Protein AF-A0A5C1QCW1-F1 (afdb_monomer_lite)

pLDDT: mean 95.0, std 5.1, range [76.25, 98.56]

Radius of gyration: 11.79 Å; chains: 1; bounding box: 25×26×28 Å

Foldseek 3Di:
DAAEDEQAFEDDPVTCPPPRRVS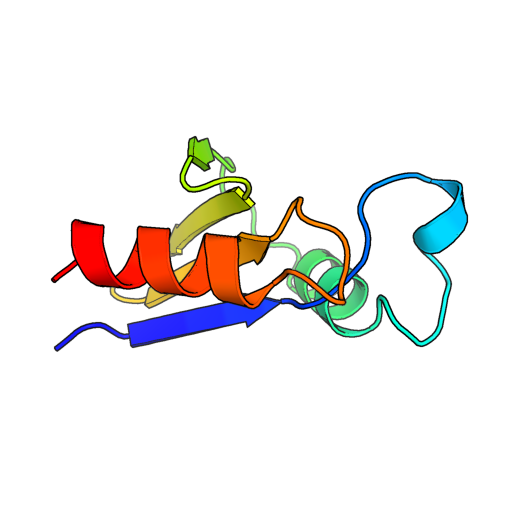VVVVVVVVDPFDWDDDLCWTWDDDDRYIYTYHHPGRVVSVSSVVSVVVVVD

Sequence (74 aa):
MIKMVVFLGNYGNQYRNTRHNVGWLFEEYLNRSTQKMTKFKAEYYKESNIVYLLPQTLMNRSGESVVKAISFLR

Organism: NCBI:txid252967

Secondary structure (DSSP, 8-state):
--EEEE-----SGGGTTSGGGHHHHHHHHT------EEETTEEEEEETTEEEEEE-S-GGGHHHHHHHHHHHH-

Structure (mmCIF, N/CA/C/O backbone):
data_AF-A0A5C1QCW1-F1
#
_entry.id   AF-A0A5C1QCW1-F1
#
loop_
_atom_site.group_PDB
_atom_site.id
_atom_site.type_symbol
_atom_site.label_atom_id
_atom_site.label_alt_id
_atom_site.label_comp_id
_atom_site.label_asym_id
_atom_site.label_entity_id
_atom_site.label_seq_id
_atom_site.pdbx_PDB_ins_code
_atom_site.Cartn_x
_atom_site.Cartn_y
_atom_site.Cartn_z
_atom_site.occupancy
_atom_site.B_iso_or_equiv
_atom_site.auth_seq_id
_atom_site.auth_comp_id
_atom_site.auth_asym_id
_atom_site.auth_atom_id
_atom_site.pdbx_PDB_model_num
ATOM 1 N N . MET A 1 1 ? -14.982 -6.872 13.454 1.00 79.69 1 MET A N 1
ATOM 2 C CA . MET A 1 1 ? -14.785 -7.150 12.012 1.00 79.69 1 MET A CA 1
ATOM 3 C C . MET A 1 1 ? -13.755 -6.173 11.471 1.00 79.69 1 MET A C 1
ATOM 5 O O . MET A 1 1 ? -13.916 -4.980 11.698 1.00 79.69 1 MET A O 1
ATOM 9 N N . ILE A 1 2 ? -12.704 -6.653 10.806 1.00 84.56 2 ILE A N 1
ATOM 10 C CA . ILE A 1 2 ? -11.677 -5.778 10.219 1.00 84.56 2 ILE A CA 1
ATOM 11 C C . ILE A 1 2 ? -12.243 -5.102 8.973 1.00 84.56 2 ILE A C 1
ATOM 13 O O . ILE A 1 2 ? -12.802 -5.778 8.111 1.00 84.56 2 ILE A O 1
ATOM 17 N N . LYS A 1 3 ? -12.053 -3.785 8.862 1.00 95.50 3 LYS A N 1
ATOM 18 C CA . LYS A 1 3 ? -12.258 -3.029 7.623 1.00 95.50 3 LYS A CA 1
ATOM 19 C C . LYS A 1 3 ? -10.906 -2.506 7.159 1.00 95.50 3 LYS A C 1
ATOM 21 O O . LYS A 1 3 ? -10.217 -1.825 7.918 1.00 95.50 3 LYS A O 1
ATOM 26 N N . MET A 1 4 ? -10.518 -2.851 5.938 1.00 96.75 4 MET A N 1
ATOM 27 C CA . MET A 1 4 ? -9.228 -2.461 5.383 1.00 96.75 4 MET A CA 1
ATOM 28 C C . MET A 1 4 ? -9.373 -2.060 3.918 1.00 96.75 4 MET A C 1
ATOM 30 O O . MET A 1 4 ? -10.031 -2.759 3.151 1.00 96.75 4 MET A O 1
ATOM 34 N N . VAL A 1 5 ? -8.743 -0.949 3.550 1.00 97.50 5 VAL A N 1
ATOM 35 C CA . VAL A 1 5 ? -8.599 -0.469 2.174 1.00 97.50 5 VAL A CA 1
ATOM 36 C C . VAL A 1 5 ? -7.133 -0.619 1.789 1.00 97.50 5 VAL A C 1
ATOM 38 O O . VAL A 1 5 ? -6.247 -0.197 2.530 1.00 97.50 5 VAL A O 1
ATOM 41 N N . VAL A 1 6 ? -6.870 -1.249 0.646 1.00 98.19 6 VAL A N 1
ATOM 42 C CA . VAL A 1 6 ? -5.507 -1.514 0.174 1.00 98.19 6 VAL A CA 1
ATOM 43 C C . VAL A 1 6 ? -5.279 -0.771 -1.136 1.00 98.19 6 VAL A C 1
ATOM 45 O O . VAL A 1 6 ? -5.991 -0.998 -2.112 1.00 98.19 6 VAL A O 1
ATOM 48 N N . PHE A 1 7 ? -4.264 0.086 -1.163 1.00 98.19 7 PHE A N 1
ATOM 49 C CA . PHE A 1 7 ? -3.841 0.822 -2.347 1.00 98.19 7 PHE A CA 1
ATOM 50 C C . PHE A 1 7 ? -2.669 0.097 -2.996 1.00 98.19 7 PHE A C 1
ATOM 52 O O . PHE A 1 7 ? -1.555 0.068 -2.473 1.00 98.19 7 PHE A O 1
ATOM 59 N N . LEU A 1 8 ? -2.928 -0.526 -4.139 1.00 98.44 8 LEU A N 1
ATOM 60 C CA . LEU A 1 8 ? -1.933 -1.310 -4.859 1.00 98.44 8 LEU A CA 1
ATOM 61 C C . LEU A 1 8 ? -1.056 -0.428 -5.762 1.00 98.44 8 LEU A C 1
ATOM 63 O O . LEU A 1 8 ? -1.537 0.545 -6.348 1.00 98.44 8 LEU A O 1
ATOM 67 N N . GLY A 1 9 ? 0.229 -0.775 -5.863 1.00 97.94 9 GLY A N 1
ATOM 68 C CA . GLY A 1 9 ? 1.231 -0.027 -6.621 1.00 97.94 9 GLY A CA 1
ATOM 69 C C . GLY A 1 9 ? 2.644 -0.586 -6.439 1.00 97.94 9 GLY A C 1
ATOM 70 O O . GLY A 1 9 ? 2.864 -1.548 -5.702 1.00 97.94 9 GLY A O 1
ATOM 71 N N . ASN A 1 10 ? 3.610 0.028 -7.121 1.00 98.25 10 ASN A N 1
ATOM 72 C CA . ASN A 1 10 ? 5.039 -0.202 -6.914 1.00 98.25 10 ASN A CA 1
ATOM 73 C C . ASN A 1 10 ? 5.673 0.989 -6.183 1.00 98.25 10 ASN A C 1
ATOM 75 O O . ASN A 1 10 ? 5.394 2.140 -6.517 1.00 98.25 10 ASN A O 1
ATOM 79 N N . TYR A 1 11 ? 6.575 0.720 -5.239 1.00 96.00 11 TYR A N 1
ATOM 80 C CA . TYR A 1 11 ? 7.371 1.755 -4.576 1.00 96.00 11 TYR A CA 1
ATOM 81 C C . TYR A 1 11 ? 8.548 2.197 -5.460 1.00 96.00 11 TYR A C 1
ATOM 83 O O . TYR A 1 11 ? 9.121 1.386 -6.186 1.00 96.00 11 TYR A O 1
ATOM 91 N N . GLY A 1 12 ? 8.944 3.467 -5.355 1.00 96.19 12 GLY A N 1
ATOM 92 C CA . GLY A 1 12 ? 10.040 4.064 -6.125 1.00 96.19 12 GLY A CA 1
ATOM 93 C C . GLY A 1 12 ? 9.555 5.091 -7.149 1.00 96.19 12 GLY A C 1
ATOM 94 O O . GLY A 1 12 ? 8.527 4.908 -7.804 1.00 96.19 12 GLY A O 1
ATOM 95 N N . ASN A 1 13 ? 10.311 6.183 -7.296 1.00 95.69 13 ASN A N 1
ATOM 96 C CA . ASN A 1 13 ? 9.924 7.336 -8.118 1.00 95.69 13 ASN A CA 1
ATOM 97 C C . ASN A 1 13 ? 9.664 6.972 -9.586 1.00 95.69 13 ASN A C 1
ATOM 99 O O . ASN A 1 13 ? 8.781 7.557 -10.211 1.00 95.69 13 ASN A O 1
ATOM 103 N N . GLN A 1 14 ? 10.366 5.969 -10.119 1.00 97.75 14 GLN A N 1
ATOM 104 C CA . GLN A 1 14 ? 10.191 5.495 -11.491 1.00 97.75 14 GLN A CA 1
ATOM 105 C C . GLN A 1 14 ? 8.794 4.917 -11.773 1.00 97.75 14 GLN A C 1
ATOM 107 O O . GLN A 1 14 ? 8.384 4.858 -12.929 1.00 97.75 14 GLN A O 1
ATOM 112 N N . TYR A 1 15 ? 8.046 4.510 -10.740 1.00 97.56 15 TYR A N 1
ATOM 113 C CA . TYR A 1 15 ? 6.711 3.928 -10.902 1.00 97.56 15 TYR A CA 1
ATOM 114 C C . TYR A 1 15 ? 5.567 4.896 -10.595 1.00 97.56 15 TYR A C 1
ATOM 116 O O . TYR A 1 15 ? 4.422 4.589 -10.939 1.00 97.56 15 TYR A O 1
ATOM 124 N N . ARG A 1 16 ? 5.859 6.055 -9.986 1.00 95.94 16 ARG A N 1
ATOM 125 C CA . ARG A 1 16 ? 4.855 6.963 -9.403 1.00 95.94 16 ARG A CA 1
ATOM 126 C C . ARG A 1 16 ? 3.717 7.310 -10.367 1.00 95.94 16 ARG A C 1
ATOM 128 O O . ARG A 1 16 ? 2.558 7.195 -9.997 1.00 95.94 16 ARG A O 1
ATOM 135 N N . ASN A 1 17 ? 4.047 7.645 -11.615 1.00 96.81 17 ASN A N 1
ATOM 136 C CA . ASN A 1 17 ? 3.081 8.094 -12.628 1.00 96.81 17 ASN A CA 1
ATOM 137 C C . ASN A 1 17 ? 2.715 7.004 -13.651 1.00 96.81 17 ASN A C 1
ATOM 139 O O . ASN A 1 17 ? 2.327 7.299 -14.781 1.00 96.81 17 ASN A O 1
ATOM 143 N N . THR A 1 18 ? 2.861 5.729 -13.288 1.00 98.00 18 THR A N 1
ATOM 144 C CA . THR A 1 18 ? 2.441 4.617 -14.149 1.00 98.00 18 THR A CA 1
ATOM 145 C C . THR A 1 18 ? 0.977 4.262 -13.895 1.00 98.00 18 THR A C 1
ATOM 147 O O . THR A 1 18 ? 0.477 4.396 -12.780 1.00 98.00 18 THR A O 1
ATOM 150 N N . ARG A 1 19 ? 0.284 3.719 -14.907 1.00 97.88 19 ARG A N 1
ATOM 151 C CA . ARG A 1 19 ? -1.112 3.246 -14.764 1.00 97.88 19 ARG A CA 1
ATOM 152 C C . ARG A 1 19 ? -1.275 2.227 -13.628 1.00 97.88 19 ARG A C 1
ATOM 154 O O . ARG A 1 19 ? -2.324 2.154 -13.001 1.00 97.88 19 ARG A O 1
ATOM 161 N N . HIS A 1 20 ? -0.222 1.460 -13.350 1.00 96.94 20 HIS A N 1
ATOM 162 C CA . HIS A 1 20 ? -0.191 0.441 -12.304 1.00 96.94 20 HIS A CA 1
ATOM 163 C C . HIS A 1 20 ? -0.206 1.021 -10.882 1.00 96.94 20 HIS A C 1
ATOM 165 O O . HIS A 1 20 ? -0.563 0.321 -9.941 1.00 96.94 20 HIS A O 1
ATOM 171 N N . ASN A 1 21 ? 0.143 2.300 -10.731 1.00 98.19 21 ASN A N 1
ATOM 172 C CA . ASN A 1 21 ? 0.170 3.017 -9.461 1.00 98.19 21 ASN A CA 1
ATOM 173 C C . ASN A 1 21 ? -1.096 3.858 -9.219 1.00 98.19 21 ASN A C 1
ATOM 175 O O . ASN A 1 21 ? -1.114 4.671 -8.298 1.00 98.19 21 ASN A O 1
ATOM 179 N N . VAL A 1 22 ? -2.176 3.653 -9.988 1.00 98.12 22 VAL A N 1
ATOM 180 C CA . VAL A 1 22 ? -3.441 4.396 -9.815 1.00 98.12 22 VAL A CA 1
ATOM 181 C C . VAL A 1 22 ? -3.987 4.320 -8.384 1.00 98.12 22 VAL A C 1
ATOM 183 O O . VAL A 1 22 ? -4.521 5.306 -7.887 1.00 98.12 22 VAL A O 1
ATOM 186 N N . GLY A 1 23 ? -3.797 3.193 -7.686 1.00 97.75 23 GLY A N 1
ATOM 187 C CA . GLY A 1 23 ? -4.199 3.054 -6.286 1.00 97.75 23 GLY A CA 1
ATOM 188 C C . GLY A 1 23 ? -3.438 4.001 -5.356 1.00 97.75 23 GLY A C 1
ATOM 189 O O . GLY A 1 23 ? -4.043 4.619 -4.487 1.00 97.75 23 GLY A O 1
ATOM 190 N N . TRP A 1 24 ? -2.128 4.152 -5.561 1.00 96.88 24 TRP A N 1
ATOM 191 C CA . TRP A 1 24 ? -1.284 5.061 -4.779 1.00 96.88 24 TRP A CA 1
ATOM 192 C C . TRP A 1 24 ? -1.566 6.524 -5.117 1.00 96.88 24 TRP A C 1
ATOM 194 O O . TRP A 1 24 ? -1.684 7.341 -4.214 1.00 96.88 24 TRP A O 1
ATOM 204 N N . LEU A 1 25 ? -1.759 6.845 -6.399 1.00 96.50 25 LEU A N 1
ATOM 205 C CA . LEU A 1 25 ? -2.160 8.190 -6.826 1.00 96.50 25 LEU A CA 1
ATOM 206 C C . LEU A 1 25 ? -3.510 8.597 -6.227 1.00 96.50 25 LEU A C 1
ATOM 208 O O . LEU A 1 25 ? -3.685 9.737 -5.806 1.00 96.50 25 LEU A O 1
ATOM 212 N N . PHE A 1 26 ? -4.461 7.663 -6.165 1.00 97.12 26 PHE A N 1
ATOM 213 C CA . PHE A 1 26 ? -5.740 7.908 -5.514 1.00 97.12 26 PHE A CA 1
ATOM 214 C C . PHE A 1 26 ? -5.570 8.138 -4.007 1.00 97.12 26 PHE A C 1
ATOM 216 O O . PHE A 1 26 ? -6.191 9.049 -3.475 1.00 97.12 26 PHE A O 1
ATOM 223 N N . GLU A 1 27 ? -4.704 7.379 -3.328 1.00 95.31 27 GLU A N 1
ATOM 224 C CA . GLU A 1 27 ? -4.395 7.602 -1.909 1.00 95.31 27 GLU A CA 1
ATOM 225 C C . GLU A 1 27 ? -3.804 8.993 -1.651 1.00 95.31 27 GLU A C 1
ATOM 227 O O . GLU A 1 27 ? -4.283 9.692 -0.760 1.00 95.31 27 GLU A O 1
ATOM 232 N N . GLU A 1 28 ? -2.843 9.424 -2.474 1.00 93.31 28 GLU A N 1
ATOM 233 C CA . GLU A 1 28 ? -2.267 10.773 -2.412 1.00 93.31 28 GLU A CA 1
ATOM 234 C C . GLU A 1 28 ? -3.349 11.851 -2.617 1.00 93.31 28 GLU A C 1
ATOM 236 O O . GLU A 1 28 ? -3.379 12.850 -1.897 1.00 93.31 28 GLU A O 1
ATOM 241 N N . TYR A 1 29 ? -4.281 11.630 -3.552 1.00 94.31 29 TYR A N 1
ATOM 242 C CA . TYR A 1 29 ? -5.386 12.553 -3.830 1.00 94.31 29 TYR A CA 1
ATOM 243 C C . TYR A 1 29 ? -6.374 12.694 -2.664 1.00 94.31 29 TYR A C 1
ATOM 245 O O . TYR A 1 29 ? -6.982 13.753 -2.504 1.00 94.31 29 TYR A O 1
ATOM 253 N N . LEU A 1 30 ? -6.523 11.670 -1.815 1.00 91.31 30 LEU A N 1
ATOM 254 C CA . LEU A 1 30 ? -7.367 11.775 -0.619 1.00 91.31 30 LEU A CA 1
ATOM 255 C C . LEU A 1 30 ? -6.845 12.832 0.370 1.00 91.31 30 LEU A C 1
ATOM 257 O O . LEU A 1 30 ? -7.605 13.231 1.251 1.00 91.31 30 LEU A O 1
ATOM 261 N N . ASN A 1 31 ? -5.586 13.276 0.227 1.00 78.38 31 ASN A N 1
ATOM 262 C CA . ASN A 1 31 ? -4.958 14.359 0.990 1.00 78.38 31 ASN A CA 1
ATOM 263 C C . ASN A 1 31 ? -5.217 14.260 2.504 1.00 78.38 31 ASN A C 1
ATOM 265 O O . ASN A 1 31 ? -5.533 15.239 3.185 1.00 78.38 31 ASN A O 1
ATOM 269 N N . ARG A 1 32 ? -5.139 13.037 3.037 1.00 81.25 32 ARG A N 1
ATOM 270 C CA . ARG A 1 32 ? -5.370 12.778 4.457 1.00 81.25 32 ARG A CA 1
ATOM 271 C C . ARG A 1 32 ? -4.134 13.220 5.231 1.00 81.25 32 ARG A C 1
ATOM 273 O O . ARG A 1 32 ? -3.040 12.703 5.015 1.00 81.25 32 ARG A O 1
ATOM 280 N N . SER A 1 33 ? -4.310 14.153 6.166 1.00 76.25 33 SER A N 1
ATOM 281 C CA . SER A 1 33 ? -3.254 14.571 7.096 1.00 76.25 33 SER A CA 1
ATOM 282 C C . SER A 1 33 ? -3.070 13.520 8.195 1.00 76.25 33 SER A C 1
ATOM 284 O O . SER A 1 33 ? -3.348 13.761 9.370 1.00 76.25 33 SER A O 1
ATOM 286 N N . THR A 1 34 ? -2.644 12.318 7.812 1.00 84.81 34 THR A N 1
ATOM 287 C CA . THR A 1 34 ? -2.403 11.212 8.739 1.00 84.81 34 THR A CA 1
ATOM 288 C C . THR A 1 34 ? -0.961 10.752 8.631 1.00 84.81 34 THR A C 1
ATOM 290 O O . THR A 1 34 ? -0.457 10.466 7.546 1.00 84.81 34 THR A O 1
ATOM 293 N N . GLN A 1 35 ? -0.288 10.663 9.776 1.00 90.00 35 GLN A N 1
ATOM 294 C CA . GLN A 1 35 ? 1.061 10.125 9.832 1.00 90.00 35 GLN A CA 1
ATOM 295 C C . GLN A 1 35 ? 1.037 8.635 9.473 1.00 90.00 35 GLN A C 1
ATOM 297 O O . GLN A 1 35 ? 0.396 7.827 10.150 1.00 90.00 35 GLN A O 1
ATOM 302 N N . LYS A 1 36 ? 1.752 8.272 8.406 1.00 93.88 36 LYS A N 1
ATOM 303 C CA . LYS A 1 36 ? 1.924 6.880 7.987 1.00 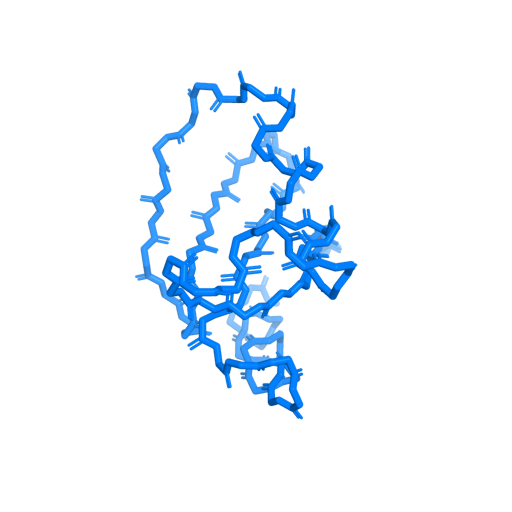93.88 36 LYS A CA 1
ATOM 304 C C . LYS A 1 36 ? 2.957 6.189 8.879 1.00 93.88 36 LYS A C 1
ATOM 306 O O . LYS A 1 36 ? 3.987 6.763 9.227 1.00 93.88 36 LYS A O 1
ATOM 311 N N . MET A 1 37 ? 2.677 4.944 9.243 1.00 95.69 37 MET A N 1
ATOM 312 C CA . MET A 1 37 ? 3.583 4.050 9.960 1.00 95.69 37 MET A CA 1
ATOM 313 C C . MET A 1 37 ? 4.069 2.946 9.021 1.00 95.69 37 MET A C 1
ATOM 315 O O . MET A 1 37 ? 3.338 2.53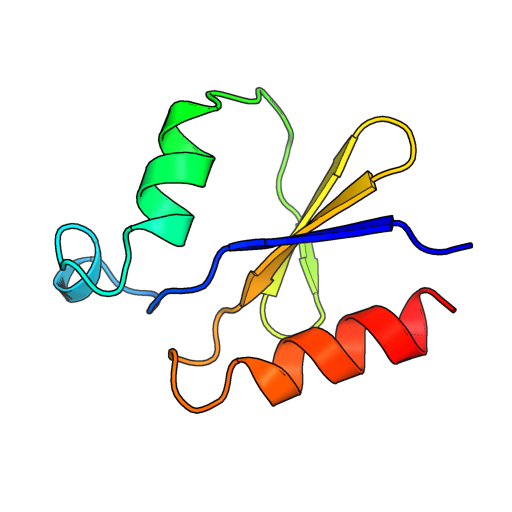1 8.125 1.00 95.69 37 MET A O 1
ATOM 319 N N . THR A 1 38 ? 5.255 2.394 9.274 1.00 97.12 38 THR A N 1
ATOM 320 C CA . THR A 1 38 ? 5.799 1.288 8.469 1.00 97.12 38 THR A CA 1
ATOM 321 C C . THR A 1 38 ? 5.705 -0.032 9.228 1.00 97.12 38 THR A C 1
ATOM 323 O O . THR A 1 38 ? 6.326 -0.209 10.276 1.00 97.12 38 THR A O 1
ATOM 326 N N . LYS A 1 39 ? 4.914 -0.981 8.713 1.00 97.69 39 LYS A N 1
ATOM 327 C CA . LYS A 1 39 ? 4.796 -2.363 9.221 1.00 97.69 39 LYS A CA 1
ATOM 328 C C . LYS A 1 39 ? 4.222 -3.259 8.119 1.00 97.69 39 LYS A C 1
ATOM 330 O O . LYS A 1 39 ? 3.730 -2.773 7.115 1.00 97.69 39 LYS A O 1
ATOM 335 N N . PHE A 1 40 ? 4.294 -4.583 8.266 1.00 97.69 40 PHE A N 1
ATOM 336 C CA . PHE A 1 40 ? 3.699 -5.534 7.305 1.00 97.69 40 PHE A CA 1
ATOM 337 C C . PHE A 1 40 ? 4.247 -5.422 5.871 1.00 97.69 40 PHE A C 1
ATOM 339 O O . PHE A 1 40 ? 3.554 -5.783 4.925 1.00 97.69 40 PHE A O 1
ATOM 346 N N . LYS A 1 41 ? 5.487 -4.940 5.696 1.00 98.12 41 LYS A N 1
ATOM 347 C CA . LYS A 1 41 ? 6.045 -4.585 4.376 1.00 98.12 41 LYS A CA 1
ATOM 348 C C . LYS A 1 41 ? 5.178 -3.549 3.635 1.00 98.12 41 LYS A C 1
ATOM 350 O O . LYS A 1 41 ? 4.953 -3.672 2.436 1.00 98.12 41 LYS A O 1
ATOM 355 N N . ALA A 1 42 ? 4.644 -2.576 4.363 1.00 98.06 42 ALA A N 1
ATOM 356 C CA . ALA A 1 42 ? 3.796 -1.515 3.847 1.00 98.06 42 ALA A CA 1
ATOM 357 C C . ALA A 1 42 ? 3.956 -0.237 4.667 1.00 98.06 42 ALA A C 1
ATOM 359 O O . ALA A 1 42 ? 4.320 -0.278 5.847 1.00 98.06 42 ALA A O 1
ATOM 360 N N . GLU A 1 43 ? 3.585 0.877 4.050 1.00 97.44 43 GLU A N 1
ATOM 361 C CA . GLU A 1 43 ? 3.090 2.025 4.798 1.00 97.44 43 GLU A CA 1
ATOM 362 C C . GLU A 1 43 ? 1.616 1.802 5.124 1.00 97.44 43 GLU A C 1
ATOM 364 O O . GLU A 1 43 ? 0.860 1.250 4.322 1.00 97.44 43 GLU A O 1
ATOM 369 N N . TYR A 1 44 ? 1.193 2.203 6.312 1.00 96.56 44 TYR A N 1
ATOM 370 C CA . TYR A 1 44 ? -0.199 2.097 6.713 1.00 96.56 44 TYR A C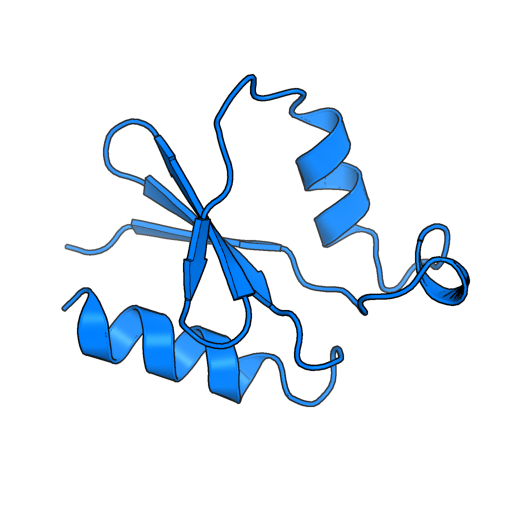A 1
ATOM 371 C C . TYR A 1 44 ? -0.577 3.201 7.685 1.00 96.56 44 TYR A C 1
ATOM 373 O O . TYR A 1 44 ? 0.262 3.758 8.392 1.00 96.56 44 TYR A O 1
ATOM 381 N N . TYR A 1 45 ? -1.867 3.483 7.750 1.00 95.69 45 TYR A N 1
ATOM 382 C CA . TYR A 1 45 ? -2.447 4.345 8.766 1.00 95.69 45 TYR A CA 1
ATOM 383 C C . TYR A 1 45 ? -3.845 3.857 9.118 1.00 95.69 45 TYR A C 1
ATOM 385 O O . TYR A 1 45 ? -4.430 3.001 8.448 1.00 95.69 45 TYR A O 1
ATOM 393 N N . LYS A 1 46 ? -4.365 4.374 10.225 1.00 93.12 46 LYS A N 1
ATOM 394 C CA . LYS A 1 46 ? -5.719 4.089 10.681 1.00 93.12 46 LYS A CA 1
ATOM 395 C C . LYS A 1 46 ? -6.493 5.387 10.719 1.00 93.12 46 LYS A C 1
ATOM 397 O O . LYS A 1 46 ? -6.002 6.373 11.258 1.00 93.12 46 LYS A O 1
ATOM 402 N N . GLU A 1 47 ? -7.707 5.353 10.201 1.00 91.88 47 GLU A N 1
ATOM 403 C CA . GLU A 1 47 ? -8.647 6.449 10.365 1.00 91.88 47 GLU A CA 1
ATOM 404 C C . GLU A 1 47 ? -10.014 5.886 10.719 1.00 91.88 47 GLU A C 1
ATOM 406 O O . GLU A 1 47 ? -10.533 4.975 10.060 1.00 91.88 47 GLU A O 1
ATOM 411 N N . SER A 1 48 ? -10.568 6.401 11.815 1.00 89.50 48 SER A N 1
ATOM 412 C CA . SER A 1 48 ? -11.747 5.833 12.460 1.00 89.50 48 SER A CA 1
ATOM 413 C C . SER A 1 48 ? -11.557 4.322 12.701 1.00 89.50 48 SER A C 1
ATOM 415 O O . SER A 1 48 ? -10.664 3.922 13.441 1.00 89.50 48 SER A O 1
ATOM 417 N N . ASN A 1 49 ? -12.361 3.479 12.044 1.00 91.00 49 ASN A N 1
ATOM 418 C CA . ASN A 1 49 ? -12.330 2.018 12.163 1.00 91.00 49 ASN A CA 1
ATOM 419 C C . ASN A 1 49 ? -11.825 1.324 10.884 1.00 91.00 49 ASN A C 1
ATOM 421 O O . ASN A 1 49 ? -12.119 0.146 10.670 1.00 91.00 49 ASN A O 1
ATOM 425 N N . ILE A 1 50 ? -11.121 2.052 10.011 1.00 94.50 50 ILE A N 1
ATOM 426 C CA . ILE A 1 50 ? -10.591 1.537 8.745 1.00 94.50 50 ILE A CA 1
ATOM 427 C C . ILE A 1 50 ? -9.066 1.606 8.774 1.00 94.50 50 ILE A C 1
ATOM 429 O O . ILE A 1 50 ? -8.473 2.624 9.134 1.00 94.50 50 ILE A O 1
ATOM 433 N N . VAL A 1 51 ? -8.430 0.504 8.384 1.00 95.62 51 VAL A N 1
ATOM 434 C CA . VAL A 1 51 ? -6.989 0.456 8.129 1.00 95.62 51 VAL A CA 1
ATOM 435 C C . VAL A 1 51 ? -6.739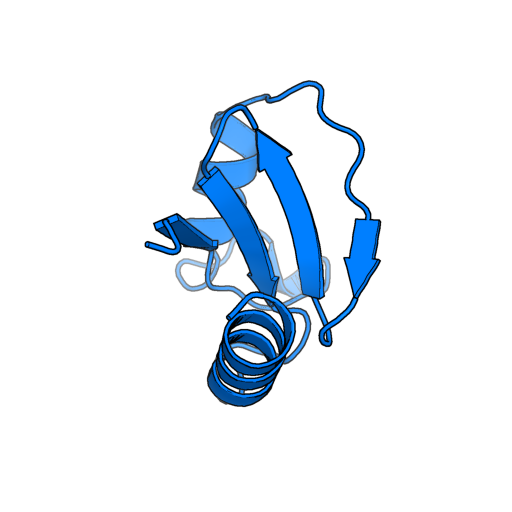 0.723 6.652 1.00 95.62 51 VAL A C 1
ATOM 437 O O . VAL A 1 51 ? -7.330 0.069 5.798 1.00 95.62 51 VAL A O 1
ATOM 440 N N . TYR A 1 52 ? -5.849 1.654 6.349 1.00 97.31 52 TYR A N 1
ATOM 441 C CA . TYR A 1 52 ? -5.413 1.959 4.993 1.00 97.31 52 TYR A CA 1
ATOM 442 C C . TYR A 1 52 ? -3.992 1.441 4.812 1.00 97.31 52 TYR A C 1
ATOM 444 O O . TYR A 1 52 ? -3.133 1.711 5.651 1.00 97.31 52 TYR A O 1
ATOM 452 N N . LEU A 1 53 ? -3.753 0.664 3.758 1.00 97.94 53 LEU A N 1
ATOM 453 C CA . LEU A 1 53 ? -2.504 -0.067 3.540 1.00 97.94 53 LEU A CA 1
ATOM 454 C C . LEU A 1 53 ? -1.930 0.234 2.150 1.00 97.94 53 LEU A C 1
ATOM 456 O O . LEU A 1 53 ? -2.641 0.113 1.156 1.00 97.94 53 LEU A O 1
ATOM 460 N N . LEU A 1 54 ? -0.635 0.545 2.081 1.00 98.00 54 LEU A N 1
ATOM 461 C CA . LEU A 1 54 ? 0.142 0.760 0.859 1.00 98.00 54 LEU A CA 1
ATOM 462 C C . LEU A 1 54 ? 1.307 -0.254 0.800 1.00 98.00 54 LEU A C 1
ATOM 464 O O . LEU A 1 54 ? 2.375 -0.000 1.368 1.00 98.00 54 LEU A O 1
ATOM 468 N N . PRO A 1 55 ? 1.134 -1.429 0.160 1.00 98.50 55 PRO A N 1
ATOM 469 C CA . PRO A 1 55 ? 2.160 -2.472 0.098 1.00 98.50 55 PRO A CA 1
ATOM 470 C C . PRO A 1 55 ? 3.466 -2.030 -0.575 1.00 98.50 55 PRO A C 1
ATOM 472 O O . PRO A 1 55 ? 3.497 -1.709 -1.756 1.00 98.50 55 PRO A O 1
ATOM 475 N N . GLN A 1 56 ? 4.586 -2.140 0.133 1.00 97.75 56 GLN A N 1
ATOM 476 C CA . GLN A 1 56 ? 5.940 -1.891 -0.376 1.00 97.75 56 GLN A CA 1
ATOM 477 C C . GLN A 1 56 ? 6.620 -3.210 -0.774 1.00 97.75 56 GLN A C 1
ATOM 479 O O . GLN A 1 56 ? 7.691 -3.565 -0.287 1.00 97.75 56 GLN A O 1
ATOM 484 N N . THR A 1 57 ? 5.955 -3.986 -1.634 1.00 98.00 57 THR A N 1
ATOM 485 C CA . THR A 1 57 ? 6.399 -5.344 -2.026 1.00 98.00 57 THR A CA 1
ATOM 486 C C . THR A 1 57 ? 6.595 -5.527 -3.527 1.00 98.00 57 THR A C 1
ATOM 488 O O . THR A 1 57 ? 6.918 -6.628 -3.961 1.00 98.00 57 THR A O 1
ATOM 491 N N . LEU A 1 58 ? 6.453 -4.448 -4.305 1.00 97.94 58 LEU A N 1
ATOM 492 C CA . LEU A 1 58 ? 6.105 -4.496 -5.728 1.00 97.94 58 LEU A CA 1
ATOM 493 C C . LEU A 1 58 ? 4.742 -5.180 -5.951 1.00 97.94 58 LEU A C 1
ATOM 495 O O . LEU A 1 58 ? 4.274 -5.984 -5.142 1.00 97.94 58 LEU A O 1
ATOM 499 N N . MET A 1 59 ? 4.081 -4.858 -7.059 1.00 97.31 59 MET A N 1
ATOM 500 C CA . MET A 1 59 ? 2.686 -5.224 -7.291 1.00 97.31 59 MET A CA 1
ATOM 501 C C . MET A 1 59 ? 2.468 -6.734 -7.205 1.00 97.31 59 MET A C 1
ATOM 503 O O . MET A 1 59 ? 1.537 -7.194 -6.540 1.00 97.31 59 MET A O 1
ATOM 507 N N . ASN A 1 60 ? 3.337 -7.507 -7.857 1.00 98.19 60 ASN A N 1
ATOM 508 C CA . ASN A 1 60 ? 3.206 -8.956 -7.983 1.00 98.19 60 ASN A CA 1
ATOM 509 C C . ASN A 1 60 ? 3.275 -9.700 -6.639 1.00 98.19 60 ASN A C 1
ATOM 511 O O . ASN A 1 60 ? 2.864 -10.856 -6.576 1.00 98.19 60 ASN A O 1
ATOM 515 N N . ARG A 1 61 ? 3.763 -9.058 -5.568 1.00 98.38 61 ARG A N 1
ATOM 516 C CA . ARG A 1 61 ? 3.872 -9.641 -4.221 1.00 98.38 61 ARG A CA 1
ATOM 517 C C . ARG A 1 61 ? 3.027 -8.921 -3.169 1.00 98.38 61 ARG A C 1
ATOM 519 O O . ARG A 1 61 ? 3.189 -9.186 -1.979 1.00 98.38 61 ARG A O 1
ATOM 526 N N . SER A 1 62 ? 2.062 -8.098 -3.585 1.00 98.50 62 SER A N 1
ATOM 527 C CA . SER A 1 62 ? 1.157 -7.368 -2.678 1.00 98.50 62 SER A CA 1
ATOM 528 C C . SER A 1 62 ? 0.482 -8.268 -1.634 1.00 98.50 62 SER A C 1
ATOM 530 O O . SER A 1 62 ? 0.300 -7.866 -0.484 1.00 98.50 62 SER A O 1
ATOM 532 N N . GLY A 1 63 ? 0.166 -9.515 -2.005 1.00 98.38 63 GLY A N 1
ATOM 533 C CA . GLY A 1 63 ? -0.420 -10.510 -1.105 1.00 98.38 63 GLY A CA 1
ATOM 534 C C . GLY A 1 63 ? 0.426 -10.794 0.141 1.00 98.38 63 GLY A C 1
ATOM 535 O O . GLY A 1 63 ? -0.136 -10.988 1.216 1.00 98.38 63 GLY A O 1
ATOM 536 N N . GLU A 1 64 ? 1.759 -10.732 0.051 1.00 98.38 64 GLU A N 1
ATOM 537 C CA . GLU A 1 64 ? 2.636 -10.918 1.215 1.00 98.38 64 GLU A CA 1
ATOM 538 C C . GLU A 1 64 ? 2.397 -9.856 2.291 1.00 98.38 64 GLU A C 1
ATOM 540 O O . GLU A 1 64 ? 2.465 -10.145 3.487 1.00 98.38 64 GLU A O 1
ATOM 545 N N . SER A 1 65 ? 2.140 -8.617 1.869 1.00 98.56 65 SER A N 1
ATOM 546 C CA . SER A 1 65 ? 1.854 -7.514 2.779 1.00 98.56 65 SER A CA 1
ATOM 547 C C . SER A 1 65 ? 0.438 -7.609 3.342 1.00 98.56 65 SER A C 1
ATOM 549 O O . SER A 1 65 ? 0.246 -7.550 4.558 1.00 98.56 65 SER A O 1
ATOM 551 N N . VAL A 1 66 ? -0.544 -7.843 2.466 1.00 98.19 66 VAL A N 1
ATOM 552 C CA . VAL A 1 66 ? -1.963 -7.935 2.835 1.00 98.19 66 VAL A CA 1
ATOM 553 C C . VAL A 1 66 ? -2.204 -9.067 3.834 1.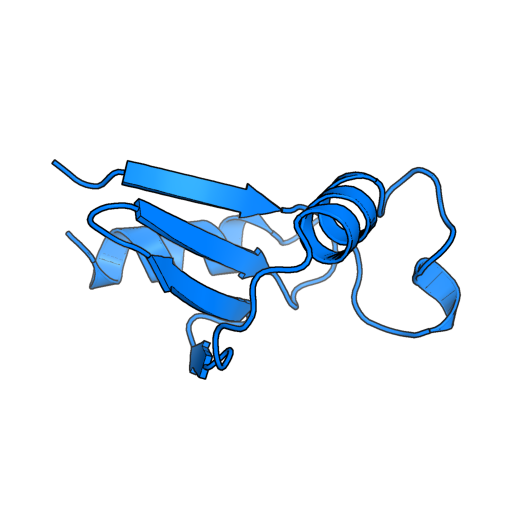00 98.19 66 VAL A C 1
ATOM 555 O O . VAL A 1 66 ? -2.846 -8.848 4.860 1.00 98.19 66 VAL A O 1
ATOM 558 N N . VAL A 1 67 ? -1.642 -10.256 3.593 1.00 98.06 67 VAL A N 1
ATOM 559 C CA . VAL A 1 67 ? -1.775 -11.401 4.508 1.00 98.06 67 VAL A CA 1
ATOM 560 C C . VAL A 1 67 ? -1.153 -11.085 5.867 1.00 98.06 67 VAL A C 1
ATOM 562 O O . VAL A 1 67 ? -1.783 -11.331 6.891 1.00 98.06 67 VAL A O 1
ATOM 565 N N . LYS A 1 68 ? 0.041 -10.478 5.906 1.00 98.06 68 LYS A N 1
ATOM 566 C CA . LYS A 1 68 ? 0.679 -10.081 7.173 1.00 98.06 68 LYS A CA 1
ATOM 567 C C . LYS A 1 68 ? -0.160 -9.080 7.964 1.00 98.06 68 LYS A C 1
ATOM 569 O O . LYS A 1 68 ? -0.252 -9.214 9.182 1.00 98.06 68 LYS A O 1
ATOM 574 N N . ALA A 1 69 ? -0.754 -8.096 7.291 1.00 97.31 69 ALA A N 1
ATOM 575 C CA . ALA A 1 69 ? -1.607 -7.103 7.934 1.00 97.31 69 ALA A CA 1
ATOM 576 C C . ALA A 1 69 ? -2.876 -7.750 8.511 1.00 97.31 69 ALA A C 1
ATOM 578 O O . ALA A 1 69 ? -3.169 -7.566 9.690 1.00 97.31 69 ALA A O 1
ATOM 579 N N . ILE A 1 70 ? -3.589 -8.561 7.720 1.00 95.94 70 ILE A N 1
ATOM 580 C CA . ILE A 1 70 ? -4.820 -9.233 8.167 1.00 95.94 70 ILE A CA 1
ATOM 581 C C . ILE A 1 70 ? -4.537 -10.186 9.327 1.00 95.94 70 ILE A C 1
ATOM 583 O O . ILE A 1 70 ? -5.265 -10.156 10.312 1.00 95.94 70 ILE A O 1
ATOM 587 N N . SER A 1 71 ? -3.485 -11.004 9.240 1.00 95.56 71 SER A N 1
ATOM 588 C CA . SER A 1 71 ? -3.150 -11.971 10.292 1.00 95.56 71 SER A CA 1
ATOM 589 C C . SER A 1 71 ? -2.773 -11.314 11.619 1.00 95.56 71 SER A C 1
ATOM 591 O O . SER A 1 71 ? -2.985 -11.917 12.660 1.00 95.56 71 SER A O 1
ATOM 593 N N . PHE A 1 72 ? -2.215 -10.100 11.596 1.00 95.06 72 PHE A N 1
ATOM 594 C CA . PHE A 1 72 ? -1.870 -9.360 12.813 1.00 95.06 72 PHE A CA 1
ATOM 595 C C . PHE A 1 72 ? -3.043 -8.551 13.387 1.00 95.06 72 PHE A C 1
ATOM 597 O O . PHE A 1 72 ? -3.076 -8.290 14.584 1.00 95.06 72 PHE A O 1
ATOM 604 N N . LEU A 1 73 ? -3.947 -8.067 12.531 1.00 90.62 73 LEU A N 1
ATOM 605 C CA . LEU A 1 73 ? -5.059 -7.190 12.921 1.00 90.62 73 LEU A CA 1
ATOM 606 C C . LEU A 1 73 ? -6.350 -7.951 13.260 1.00 90.62 73 LEU A C 1
ATOM 608 O O . LEU A 1 73 ? -7.306 -7.317 13.713 1.00 90.62 73 LEU A O 1
ATOM 612 N N . ARG A 1 74 ? -6.397 -9.258 12.972 1.00 81.50 74 ARG A N 1
ATOM 613 C CA . ARG A 1 74 ? -7.438 -10.181 13.454 1.00 81.50 74 ARG A CA 1
ATOM 614 C C . ARG A 1 74 ? -7.265 -10.431 14.936 1.00 81.50 74 ARG A C 1
ATOM 616 O O . ARG A 1 74 ? -8.324 -10.451 15.597 1.00 81.50 74 ARG A O 1
#

InterPro domains:
  IPR001328 Peptidyl-tRNA hydrolase [PF01195] (4-73)
  IPR001328 Peptidyl-tRNA hydrolase [PTHR17224] (3-71)
  IPR036416 Peptidyl-tRNA hydrolase superfamily [G3DSA:3.40.50.1470] (1-74)
  IPR036416 Peptidyl-tRNA hydrolase superfamily [SSF53178] (1-73)